Protein AF-A0A5B7DJF4-F1 (afdb_monomer_lite)

Organism: Portunus trituberculatus (NCBI:txid210409)

pLDDT: mean 70.33, std 20.06, range [25.17, 90.81]

InterPro domains:
  IPR000477 Reverse transcriptase domain [PS50878] (1-83)

Sequence (83 aa):
MELGSFNHTGTATCRPGGLLQLPSFHYFLTFLSDRSIVAAVDSHCSPKFISSGVPQGSVLSPTLFLLFINDLNRTFLPYPHLR

Structure (mmCIF, N/CA/C/O backbone):
data_AF-A0A5B7DJF4-F1
#
_entry.id   AF-A0A5B7DJF4-F1
#
loop_
_atom_site.group_PDB
_atom_site.id
_atom_site.type_symbol
_atom_site.label_atom_id
_atom_site.label_alt_id
_atom_site.label_comp_id
_atom_site.label_asym_id
_atom_site.label_entity_id
_atom_site.label_seq_id
_atom_site.pdbx_PDB_ins_code
_atom_site.Cartn_x
_atom_site.Cartn_y
_atom_site.Cartn_z
_atom_site.occupancy
_atom_site.B_iso_or_equiv
_atom_site.auth_seq_id
_atom_site.auth_comp_id
_atom_site.auth_asym_id
_atom_site.auth_atom_id
_atom_site.pdbx_PDB_model_num
ATOM 1 N N . MET A 1 1 ? 12.176 -13.742 -20.495 1.00 30.06 1 MET A N 1
ATOM 2 C CA . MET A 1 1 ? 11.460 -13.696 -19.204 1.00 30.06 1 MET A CA 1
ATOM 3 C C . MET A 1 1 ? 12.495 -14.002 -18.139 1.00 30.06 1 MET A C 1
ATOM 5 O O . MET A 1 1 ? 12.642 -15.146 -17.741 1.00 30.06 1 MET A O 1
ATOM 9 N N . GLU A 1 2 ? 13.322 -13.011 -17.814 1.00 25.17 2 GLU A N 1
ATOM 10 C CA . GLU A 1 2 ? 14.408 -13.190 -16.852 1.00 25.17 2 GLU A CA 1
ATOM 11 C C . GLU A 1 2 ? 13.927 -12.753 -15.473 1.00 25.17 2 GLU A C 1
ATOM 13 O O . GLU A 1 2 ? 13.456 -11.633 -15.276 1.00 25.17 2 GLU A O 1
ATOM 18 N N . LEU A 1 3 ? 13.991 -13.695 -14.538 1.00 32.62 3 LEU A N 1
ATOM 19 C CA . LEU A 1 3 ? 13.681 -13.507 -13.135 1.00 32.62 3 LEU A CA 1
ATOM 20 C C . LEU A 1 3 ? 14.841 -12.718 -12.515 1.00 32.62 3 LEU A C 1
ATOM 22 O O . LEU A 1 3 ? 15.848 -13.289 -12.102 1.00 32.62 3 LEU A O 1
ATOM 26 N N . GLY A 1 4 ? 14.728 -11.390 -12.523 1.00 28.78 4 GLY A N 1
ATOM 27 C CA . GLY A 1 4 ? 15.692 -10.503 -11.881 1.00 28.78 4 GLY A CA 1
ATOM 28 C C . GLY A 1 4 ? 15.759 -10.788 -10.382 1.00 28.78 4 GLY A C 1
ATOM 29 O O . GLY A 1 4 ? 14.801 -10.545 -9.651 1.00 28.78 4 GLY A O 1
ATOM 30 N N . SER A 1 5 ? 16.896 -1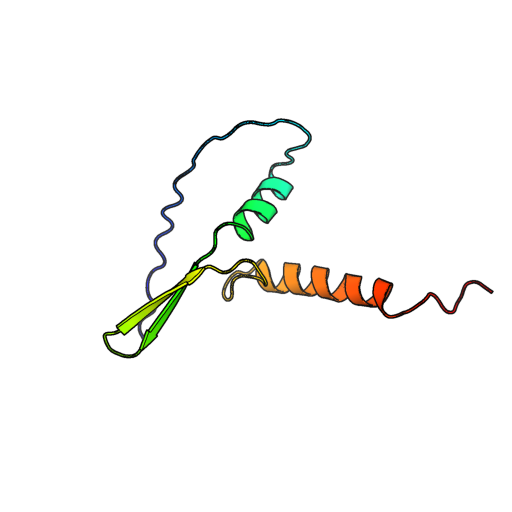1.325 -9.943 1.00 30.52 5 SER A N 1
ATOM 31 C CA . SER A 1 5 ? 17.250 -11.551 -8.543 1.00 30.52 5 SER A CA 1
ATOM 32 C C . SER A 1 5 ? 17.169 -10.235 -7.759 1.00 30.52 5 SER A C 1
ATOM 34 O O . SER A 1 5 ? 17.996 -9.341 -7.941 1.00 30.52 5 SER A O 1
ATOM 36 N N . PHE A 1 6 ? 16.159 -10.099 -6.896 1.00 32.41 6 PHE A N 1
ATOM 37 C CA . PHE A 1 6 ? 16.001 -8.948 -6.009 1.00 32.41 6 PHE A CA 1
ATOM 38 C C . PHE A 1 6 ? 16.981 -9.096 -4.839 1.00 32.41 6 PHE A C 1
ATOM 40 O O . PHE A 1 6 ? 16.703 -9.765 -3.844 1.00 32.41 6 PHE A O 1
ATOM 47 N N . ASN A 1 7 ? 18.173 -8.517 -4.988 1.00 33.72 7 ASN A N 1
ATOM 48 C CA . ASN A 1 7 ? 19.165 -8.467 -3.922 1.00 33.72 7 ASN A CA 1
ATOM 49 C C . ASN A 1 7 ? 18.619 -7.615 -2.766 1.00 33.72 7 ASN A C 1
ATOM 51 O O . ASN A 1 7 ? 18.507 -6.395 -2.868 1.00 33.72 7 ASN A O 1
ATOM 55 N N . HIS A 1 8 ? 18.279 -8.268 -1.656 1.00 42.78 8 HIS A N 1
ATOM 56 C CA . HIS A 1 8 ? 17.981 -7.621 -0.382 1.00 42.78 8 HIS A CA 1
ATOM 57 C C . HIS A 1 8 ? 19.248 -6.928 0.149 1.00 42.78 8 HIS A C 1
ATOM 59 O O . HIS A 1 8 ? 20.044 -7.530 0.866 1.00 42.78 8 HIS A O 1
ATOM 65 N N . THR A 1 9 ? 19.444 -5.649 -0.168 1.00 36.81 9 THR A N 1
ATOM 66 C CA . THR A 1 9 ? 20.385 -4.785 0.562 1.00 36.81 9 THR A CA 1
ATOM 67 C C . THR A 1 9 ? 19.581 -3.847 1.453 1.00 36.81 9 THR A C 1
ATOM 69 O O . THR A 1 9 ? 19.302 -2.705 1.105 1.00 36.81 9 THR A O 1
ATOM 72 N N . GLY A 1 10 ? 19.146 -4.363 2.604 1.00 41.62 10 GLY A N 1
ATOM 73 C CA . GLY A 1 10 ? 18.539 -3.550 3.654 1.00 41.62 10 GLY A CA 1
ATOM 74 C C . GLY A 1 10 ? 19.623 -2.791 4.411 1.00 41.62 10 GLY A C 1
ATOM 75 O O . GLY A 1 10 ? 20.281 -3.359 5.279 1.00 41.62 10 GLY A O 1
ATOM 76 N N . THR A 1 11 ? 19.830 -1.516 4.090 1.00 34.09 11 THR A N 1
ATOM 77 C CA . THR A 1 11 ? 20.634 -0.614 4.922 1.00 34.09 11 THR A CA 1
ATOM 78 C C . THR A 1 11 ? 19.798 -0.171 6.119 1.00 34.09 11 THR A C 1
ATOM 80 O O . THR A 1 11 ? 18.852 0.600 5.969 1.00 34.09 11 THR A O 1
ATOM 83 N N . ALA A 1 12 ? 20.130 -0.671 7.309 1.00 38.25 12 ALA A N 1
ATOM 84 C CA . ALA A 1 12 ? 19.521 -0.238 8.560 1.00 38.25 12 ALA A CA 1
ATOM 85 C C . ALA A 1 12 ? 20.086 1.131 8.971 1.00 38.25 12 ALA A C 1
ATOM 87 O O . ALA A 1 12 ? 21.284 1.264 9.216 1.00 38.25 12 ALA A O 1
ATOM 88 N N . THR A 1 13 ? 19.231 2.148 9.080 1.00 38.78 13 THR A N 1
ATOM 89 C CA . THR A 1 13 ? 19.586 3.431 9.701 1.00 38.78 13 THR A CA 1
ATOM 90 C C . THR A 1 13 ? 18.813 3.601 11.006 1.00 38.78 13 THR A C 1
ATOM 92 O O . THR A 1 13 ? 17.588 3.702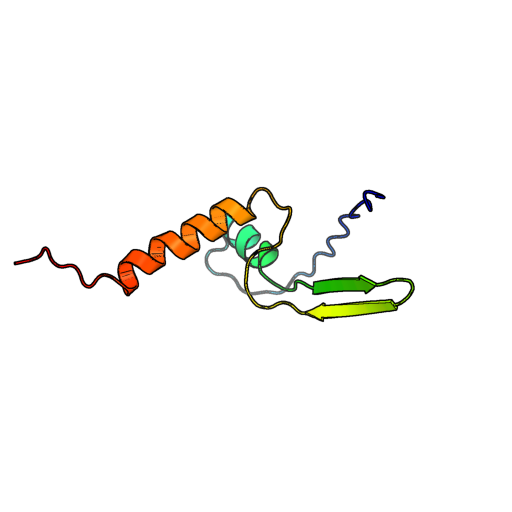 10.998 1.00 38.78 13 THR A O 1
ATOM 95 N N . CYS A 1 14 ? 19.525 3.642 12.135 1.00 44.50 14 CYS A N 1
ATOM 96 C CA . CYS A 1 14 ? 18.966 3.961 13.451 1.00 44.50 14 CYS A CA 1
ATOM 97 C C . CYS A 1 14 ? 18.498 5.421 13.511 1.00 44.50 14 CYS A C 1
ATOM 99 O O . CYS A 1 14 ? 19.328 6.310 13.309 1.00 44.50 14 CYS A O 1
ATOM 101 N N . ARG A 1 15 ? 17.237 5.685 13.895 1.00 44.66 15 ARG A N 1
ATOM 102 C CA . ARG A 1 15 ? 16.816 6.980 14.468 1.00 44.66 15 ARG A CA 1
ATOM 103 C C . ARG A 1 15 ? 15.746 6.850 15.568 1.00 44.66 15 ARG A C 1
ATOM 105 O O . ARG A 1 15 ? 15.034 5.852 15.601 1.00 44.66 15 ARG A O 1
ATOM 112 N N . PRO A 1 16 ? 15.726 7.810 16.517 1.00 53.00 16 PRO A N 1
ATOM 113 C CA . PRO A 1 16 ? 15.346 7.597 17.912 1.00 53.00 16 PRO A CA 1
ATOM 114 C C . PRO A 1 16 ? 13.889 7.978 18.201 1.00 53.00 16 PRO A C 1
ATOM 116 O O . PRO A 1 16 ? 13.371 8.937 17.637 1.00 53.00 16 PRO A O 1
ATOM 119 N N . GLY A 1 17 ? 13.264 7.280 19.149 1.00 41.84 17 GLY A N 1
ATOM 120 C CA . GLY A 1 17 ? 11.956 7.653 19.689 1.00 41.84 17 GLY A CA 1
ATOM 121 C C . GLY A 1 17 ? 11.190 6.438 20.187 1.00 41.84 17 GLY A C 1
ATOM 122 O O . GLY A 1 17 ? 10.541 5.748 19.411 1.00 41.84 17 GLY A O 1
ATOM 123 N N . GLY A 1 18 ? 11.306 6.151 21.482 1.00 56.69 18 GLY A N 1
ATOM 124 C CA . GLY A 1 18 ? 10.543 5.091 22.124 1.00 56.69 18 GLY A CA 1
ATOM 125 C C . GLY A 1 18 ? 9.078 5.475 22.282 1.00 56.69 18 GLY A C 1
ATOM 126 O O . GLY A 1 18 ? 8.785 6.599 22.665 1.00 56.69 18 GLY A O 1
ATOM 127 N N . LEU A 1 19 ? 8.189 4.522 22.009 1.00 50.91 19 LEU A N 1
ATOM 128 C CA . LEU A 1 19 ? 7.010 4.160 22.805 1.00 50.91 19 LEU A CA 1
ATOM 129 C C . LEU A 1 19 ? 6.255 3.080 22.009 1.00 50.91 19 LEU A C 1
ATOM 131 O O . LEU A 1 19 ? 5.682 3.353 20.963 1.00 50.91 19 LEU A O 1
ATOM 135 N N . LEU A 1 20 ? 6.311 1.836 22.503 1.00 51.72 20 LEU A N 1
ATOM 136 C CA . LEU A 1 20 ? 5.623 0.640 21.980 1.00 51.72 20 LEU A CA 1
ATOM 137 C C . LEU A 1 20 ? 6.065 0.143 20.589 1.00 51.72 20 LEU A C 1
ATOM 139 O O . LEU A 1 20 ? 5.255 -0.041 19.684 1.00 51.72 20 LEU A O 1
ATOM 143 N N . GLN A 1 21 ? 7.351 -0.185 20.429 1.00 56.38 21 GLN A N 1
ATOM 144 C CA . GLN A 1 21 ? 7.816 -0.901 19.239 1.00 56.38 21 GLN A CA 1
ATOM 145 C C . GLN A 1 21 ? 7.762 -2.420 19.463 1.00 56.38 21 GLN A C 1
ATOM 147 O O . GLN A 1 21 ? 8.772 -3.063 19.744 1.00 56.38 21 GLN A O 1
ATOM 152 N N . LEU A 1 22 ? 6.572 -3.015 19.356 1.00 60.31 22 LEU A N 1
ATOM 153 C CA . LEU A 1 22 ? 6.505 -4.467 19.179 1.00 60.31 22 LEU A CA 1
ATOM 154 C C . LEU A 1 22 ? 7.206 -4.807 17.848 1.00 60.31 22 LEU A C 1
ATOM 156 O O . LEU A 1 22 ? 6.944 -4.135 16.844 1.00 60.31 22 LEU A O 1
ATOM 160 N N . PRO A 1 23 ? 8.094 -5.817 17.809 1.00 69.25 23 PRO A N 1
ATOM 161 C CA . PRO A 1 23 ? 8.934 -6.099 16.640 1.00 69.25 23 PRO A CA 1
ATOM 162 C C . PRO A 1 23 ? 8.108 -6.366 15.373 1.00 69.25 23 PRO A C 1
ATOM 164 O O . PRO A 1 23 ? 8.504 -5.981 14.275 1.00 69.25 23 PRO A O 1
ATOM 167 N N . SER A 1 24 ? 6.915 -6.942 15.530 1.00 74.38 24 SER A N 1
ATOM 168 C CA . SER A 1 24 ? 5.952 -7.162 14.449 1.00 74.38 24 SER A CA 1
ATOM 169 C C . SER A 1 24 ? 5.383 -5.861 13.877 1.00 74.38 24 SER A C 1
ATOM 171 O O . SER A 1 24 ? 5.310 -5.710 12.662 1.00 74.38 24 SER A O 1
ATOM 173 N N . PHE A 1 25 ? 5.020 -4.893 14.723 1.00 77.94 25 PHE A N 1
ATOM 174 C CA . PHE A 1 25 ? 4.467 -3.613 14.272 1.00 77.94 25 PHE A CA 1
ATOM 175 C C . PHE A 1 25 ? 5.504 -2.783 13.510 1.00 77.94 25 PHE A C 1
ATOM 177 O O . PHE A 1 25 ? 5.199 -2.220 12.461 1.00 77.94 25 PHE A O 1
ATOM 184 N N . HIS A 1 26 ? 6.752 -2.773 13.987 1.00 85.31 26 HIS A N 1
ATOM 185 C CA . HIS A 1 26 ? 7.854 -2.121 13.278 1.00 85.31 26 HIS A CA 1
ATOM 186 C C . HIS A 1 26 ? 8.041 -2.684 11.870 1.00 85.31 26 HIS A C 1
ATOM 188 O O . HIS A 1 26 ? 8.193 -1.923 10.919 1.00 85.31 26 HIS A O 1
ATOM 194 N N . TYR A 1 27 ? 7.980 -4.010 11.742 1.00 85.94 27 TYR A N 1
ATOM 195 C CA . TYR A 1 27 ? 8.131 -4.686 10.462 1.00 85.94 27 TYR A CA 1
ATOM 196 C C . TYR A 1 27 ? 7.048 -4.274 9.455 1.00 85.94 27 TYR A C 1
ATOM 198 O O . TYR A 1 27 ? 7.351 -4.034 8.292 1.00 85.94 27 TYR A O 1
ATOM 206 N N . PHE A 1 28 ? 5.792 -4.120 9.885 1.00 87.19 28 PHE A N 1
ATOM 207 C CA . PHE A 1 28 ? 4.733 -3.627 8.996 1.00 87.19 28 PHE A CA 1
ATOM 208 C C . PHE A 1 28 ? 4.970 -2.184 8.542 1.00 87.19 28 PHE A C 1
ATOM 210 O O . PHE A 1 28 ? 4.750 -1.867 7.373 1.00 87.19 28 PHE A O 1
ATOM 217 N N . LEU A 1 29 ? 5.442 -1.316 9.440 1.00 86.25 29 LEU A N 1
ATOM 218 C CA . LEU A 1 29 ? 5.733 0.074 9.096 1.00 86.25 29 LEU A CA 1
ATOM 219 C C . LEU A 1 29 ? 6.877 0.173 8.090 1.00 86.25 29 LEU A C 1
ATOM 221 O O . LEU A 1 29 ? 6.739 0.877 7.091 1.00 86.25 29 LEU A O 1
ATOM 225 N N . THR A 1 30 ? 7.970 -0.558 8.300 1.00 86.12 30 THR A N 1
ATOM 226 C CA . THR A 1 30 ? 9.103 -0.561 7.364 1.00 86.12 30 THR A CA 1
ATOM 227 C C . THR A 1 30 ? 8.753 -1.242 6.044 1.00 86.12 30 THR A C 1
ATOM 229 O O . THR A 1 30 ? 9.211 -0.801 4.997 1.00 86.12 30 THR A O 1
ATOM 232 N N . PHE A 1 31 ? 7.880 -2.254 6.057 1.00 88.25 31 PHE A N 1
ATOM 233 C CA . PHE A 1 31 ? 7.379 -2.907 4.845 1.00 88.25 31 PHE A CA 1
ATOM 234 C C . PHE A 1 31 ? 6.519 -1.979 3.968 1.00 88.25 31 PHE A C 1
ATOM 236 O O . PHE A 1 31 ? 6.472 -2.148 2.748 1.00 88.25 31 PHE A O 1
ATOM 243 N N . LEU A 1 32 ? 5.828 -1.004 4.566 1.00 87.94 32 LEU A N 1
ATOM 244 C CA . LEU A 1 32 ? 4.970 -0.055 3.848 1.00 87.94 32 LEU A CA 1
ATOM 245 C C . LEU A 1 32 ? 5.645 1.299 3.557 1.00 87.94 32 LEU A C 1
ATOM 247 O O . LEU A 1 32 ? 5.196 1.994 2.638 1.00 87.94 32 LEU A O 1
ATOM 251 N N . SER A 1 33 ? 6.708 1.653 4.284 1.00 87.94 33 SER A N 1
ATOM 252 C CA . SER A 1 33 ? 7.437 2.928 4.163 1.00 87.94 33 SER A CA 1
ATOM 253 C C . SER A 1 33 ? 8.555 2.887 3.118 1.00 87.94 33 SER A C 1
ATOM 255 O O . SER A 1 33 ? 9.060 1.821 2.783 1.00 87.94 33 SER A O 1
ATOM 257 N N . ASP A 1 34 ? 8.939 4.062 2.610 1.00 84.19 34 ASP A N 1
ATOM 258 C CA . ASP A 1 34 ? 10.140 4.287 1.786 1.00 84.19 34 ASP A CA 1
ATOM 259 C C . ASP A 1 34 ? 10.308 3.356 0.574 1.00 84.19 34 ASP A C 1
ATOM 261 O O . ASP A 1 34 ? 11.399 2.891 0.241 1.00 84.19 34 ASP A O 1
ATOM 265 N N . ARG A 1 35 ? 9.202 3.096 -0.129 1.00 86.25 35 ARG A N 1
ATOM 266 C CA . ARG A 1 35 ? 9.190 2.224 -1.306 1.00 86.25 35 ARG A CA 1
ATOM 267 C C . ARG A 1 35 ? 9.383 3.009 -2.593 1.00 86.25 35 ARG A C 1
ATOM 269 O O . ARG A 1 35 ? 8.822 4.086 -2.790 1.00 86.25 35 ARG A O 1
ATOM 276 N N . SER A 1 36 ? 10.108 2.404 -3.526 1.00 85.12 36 SER A N 1
ATOM 277 C CA . SER A 1 36 ? 10.215 2.880 -4.902 1.00 85.12 36 SER A CA 1
ATOM 278 C C . SER A 1 36 ? 9.921 1.748 -5.879 1.00 85.12 36 SER A C 1
ATOM 280 O O . SER A 1 36 ? 10.202 0.581 -5.605 1.00 85.12 36 SER A O 1
ATOM 282 N N . ILE A 1 37 ? 9.315 2.095 -7.009 1.00 83.94 37 ILE A N 1
ATOM 283 C CA . ILE A 1 37 ? 9.123 1.205 -8.152 1.00 83.94 37 ILE A CA 1
ATOM 284 C C . ILE A 1 37 ? 9.902 1.758 -9.330 1.00 83.94 37 ILE A C 1
ATOM 286 O O . ILE A 1 37 ? 10.021 2.971 -9.487 1.00 83.94 37 ILE A O 1
ATOM 290 N N . VAL A 1 38 ? 10.410 0.874 -10.177 1.00 86.25 38 VAL A N 1
ATOM 291 C CA . VAL A 1 38 ? 11.049 1.260 -11.430 1.00 86.25 38 VAL A CA 1
ATOM 292 C C . VAL A 1 38 ? 10.248 0.645 -12.562 1.00 86.25 38 VAL A C 1
ATOM 294 O O . VAL A 1 38 ? 10.097 -0.573 -12.624 1.00 86.25 38 VAL A O 1
ATOM 297 N N . ALA A 1 39 ? 9.723 1.491 -13.444 1.00 83.19 39 ALA A N 1
ATOM 298 C CA . ALA A 1 39 ? 9.189 1.036 -14.719 1.00 83.19 39 ALA A CA 1
ATOM 299 C C . ALA A 1 39 ? 10.344 1.007 -15.725 1.00 83.19 39 ALA A C 1
ATOM 301 O O . ALA A 1 39 ? 10.951 2.047 -15.986 1.00 83.19 39 ALA A O 1
ATOM 302 N N . ALA A 1 40 ? 10.658 -0.179 -16.245 1.00 86.19 40 ALA A N 1
ATOM 303 C CA . ALA A 1 40 ? 11.646 -0.367 -17.298 1.00 86.19 40 ALA A CA 1
ATOM 304 C C . ALA A 1 40 ? 10.929 -0.718 -18.608 1.00 86.19 40 ALA A C 1
ATOM 306 O O . ALA A 1 40 ? 10.157 -1.678 -18.649 1.00 86.19 40 ALA A O 1
ATOM 307 N N . VAL A 1 41 ? 11.169 0.073 -19.653 1.00 88.56 41 VAL A N 1
ATOM 308 C CA . VAL A 1 41 ? 10.718 -0.194 -21.026 1.00 88.56 41 VAL A CA 1
ATOM 309 C C . VAL A 1 41 ? 11.936 -0.035 -21.928 1.00 88.56 41 VAL A C 1
ATOM 311 O O . VAL A 1 41 ? 12.569 1.021 -21.935 1.00 88.56 41 VAL A O 1
ATOM 314 N N . ASP A 1 42 ? 12.293 -1.102 -22.640 1.00 88.38 42 ASP A N 1
ATOM 315 C CA . ASP A 1 42 ? 13.533 -1.210 -23.414 1.00 88.38 42 ASP A CA 1
ATOM 316 C C . ASP A 1 42 ? 14.780 -0.870 -22.570 1.00 88.38 42 ASP A C 1
ATOM 318 O O . ASP A 1 42 ? 15.067 -1.540 -21.578 1.00 88.38 42 ASP A O 1
ATOM 322 N N . SER A 1 43 ? 15.523 0.173 -22.952 1.00 83.31 43 SER A N 1
ATOM 323 C CA . SER A 1 43 ? 16.718 0.690 -22.271 1.00 83.31 43 SER A CA 1
ATOM 324 C C . SER A 1 43 ? 16.436 1.886 -21.350 1.00 83.31 43 SER A C 1
ATOM 326 O O . SER A 1 43 ? 17.371 2.496 -20.823 1.00 83.31 43 SER A O 1
ATOM 328 N N . HIS A 1 44 ? 15.164 2.229 -21.126 1.00 80.19 44 HIS A N 1
ATOM 329 C CA . HIS A 1 44 ? 14.763 3.351 -20.282 1.00 80.19 44 HIS A CA 1
ATOM 330 C C . HIS A 1 44 ? 14.148 2.879 -18.962 1.00 80.19 44 HIS A C 1
ATOM 332 O O . HIS A 1 44 ? 13.182 2.120 -18.940 1.00 80.19 44 HIS A O 1
ATOM 338 N N . CYS A 1 45 ? 14.675 3.402 -17.852 1.00 86.62 45 CYS A N 1
ATOM 339 C CA . CYS A 1 45 ? 14.173 3.165 -16.501 1.00 86.62 45 CYS A CA 1
ATOM 340 C C . CYS A 1 45 ? 13.658 4.474 -15.893 1.00 86.62 45 CYS A C 1
ATOM 342 O O . CYS A 1 45 ? 14.387 5.465 -15.845 1.00 86.62 45 CYS A O 1
ATOM 344 N N . SER A 1 46 ? 12.426 4.469 -15.381 1.00 84.50 46 SER A N 1
ATOM 345 C CA . SER A 1 46 ? 11.844 5.599 -14.649 1.00 84.50 46 SER A CA 1
ATOM 346 C C . SER A 1 46 ? 11.525 5.184 -13.207 1.00 84.50 46 SER A C 1
ATOM 348 O O . SER A 1 46 ? 10.561 4.442 -12.985 1.00 84.50 46 SER A O 1
ATOM 350 N N . PRO A 1 47 ? 12.341 5.599 -12.218 1.00 85.31 47 PRO A N 1
ATOM 351 C CA . PRO A 1 47 ? 12.054 5.350 -10.813 1.00 85.31 47 PRO A CA 1
ATOM 352 C C . PRO A 1 47 ? 10.945 6.283 -10.313 1.00 85.31 47 PRO A C 1
ATOM 354 O O . PRO A 1 47 ? 10.939 7.482 -10.594 1.00 85.31 47 PRO A O 1
ATOM 357 N N . LYS A 1 48 ? 10.021 5.743 -9.519 1.00 85.88 48 LYS A N 1
ATOM 358 C CA . LYS A 1 48 ? 8.934 6.485 -8.880 1.00 85.88 48 LYS A CA 1
ATOM 359 C C . LYS A 1 48 ? 8.795 6.075 -7.422 1.00 85.88 48 LYS A C 1
ATOM 361 O O . LYS A 1 48 ? 8.746 4.892 -7.097 1.00 85.88 48 LYS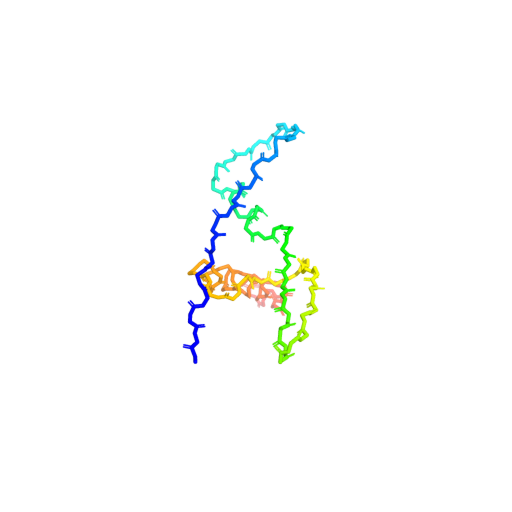 A O 1
ATOM 366 N N . PHE A 1 49 ? 8.700 7.066 -6.545 1.00 87.31 49 PHE A N 1
ATOM 367 C CA . PHE A 1 49 ? 8.416 6.843 -5.133 1.00 87.31 49 PHE A CA 1
ATOM 368 C C . PHE A 1 49 ? 6.937 6.497 -4.924 1.00 87.31 49 PHE A C 1
ATOM 370 O O . PHE A 1 49 ? 6.062 7.103 -5.552 1.00 87.31 49 PHE A O 1
ATOM 377 N N . ILE A 1 50 ? 6.658 5.534 -4.045 1.00 84.50 50 ILE A N 1
ATOM 378 C CA . ILE A 1 50 ? 5.301 5.084 -3.729 1.00 84.50 50 ILE A CA 1
ATOM 379 C C . ILE A 1 50 ? 5.035 5.286 -2.239 1.00 84.50 50 ILE A C 1
ATOM 381 O O . ILE A 1 50 ? 5.687 4.682 -1.392 1.00 84.50 50 ILE A O 1
ATOM 385 N N . SER A 1 51 ? 4.003 6.070 -1.934 1.00 85.25 51 SER A N 1
ATOM 386 C CA . SER A 1 51 ? 3.512 6.295 -0.570 1.00 85.25 51 SER A CA 1
ATOM 387 C C . SER A 1 51 ? 2.210 5.551 -0.244 1.00 85.25 51 SER A C 1
ATOM 389 O O . SER A 1 51 ? 1.718 5.654 0.875 1.00 85.25 51 SER A O 1
ATOM 391 N N . SER A 1 52 ? 1.629 4.805 -1.191 1.00 84.31 52 SER A N 1
ATOM 392 C CA . SER A 1 52 ? 0.326 4.146 -1.030 1.00 84.31 52 SER A CA 1
ATOM 393 C C . SER A 1 52 ? 0.278 2.729 -1.614 1.00 84.31 52 SER A C 1
ATOM 395 O O . SER A 1 52 ? 1.102 2.335 -2.436 1.00 84.31 52 SER A O 1
ATOM 397 N N . GLY A 1 53 ? -0.695 1.933 -1.162 1.00 85.44 53 GLY A N 1
ATOM 398 C CA . GLY A 1 53 ? -0.865 0.539 -1.586 1.00 85.44 53 GLY A CA 1
ATOM 399 C C . GLY A 1 53 ? 0.147 -0.423 -0.956 1.00 85.44 53 GLY A C 1
ATOM 400 O O . GLY A 1 53 ? 0.919 -0.053 -0.073 1.00 85.44 53 GLY A O 1
ATOM 401 N N . VAL A 1 54 ? 0.163 -1.673 -1.417 1.00 89.00 54 VAL A N 1
ATOM 402 C CA . VAL A 1 54 ? 1.020 -2.756 -0.898 1.00 89.00 54 VAL A CA 1
ATOM 403 C C . VAL A 1 54 ? 1.979 -3.265 -1.991 1.00 89.00 54 VAL A C 1
ATOM 405 O O . VAL A 1 54 ? 1.624 -3.195 -3.167 1.00 89.00 54 VAL A O 1
ATOM 408 N N . PRO A 1 55 ? 3.198 -3.745 -1.667 1.00 83.38 55 PRO A N 1
ATOM 409 C CA . PRO A 1 55 ? 4.147 -4.239 -2.675 1.00 83.38 55 PRO A CA 1
ATOM 410 C C . PRO A 1 55 ? 3.624 -5.483 -3.411 1.00 83.38 55 PRO A C 1
ATOM 412 O O . PRO A 1 55 ? 3.300 -6.483 -2.775 1.00 83.38 55 PRO A O 1
ATOM 415 N N . GLN A 1 56 ? 3.566 -5.485 -4.741 1.00 80.62 56 GLN A N 1
ATOM 416 C CA . GLN A 1 56 ? 3.177 -6.687 -5.487 1.00 80.62 56 GLN A CA 1
ATOM 417 C C . GLN A 1 56 ? 4.299 -7.741 -5.432 1.00 80.62 56 GLN A C 1
ATOM 419 O O . GLN A 1 56 ? 5.469 -7.405 -5.573 1.00 80.62 56 GLN A O 1
ATOM 424 N N . GLY A 1 57 ? 3.947 -9.013 -5.213 1.00 79.12 57 GLY A N 1
ATOM 425 C CA . GLY A 1 57 ? 4.913 -10.124 -5.152 1.00 79.12 57 GLY A CA 1
ATOM 426 C C . GLY A 1 57 ? 5.360 -10.535 -3.744 1.00 79.12 57 GLY A C 1
ATOM 427 O O . GLY A 1 57 ? 6.091 -11.509 -3.605 1.00 79.12 57 GLY A O 1
ATOM 428 N N . SER A 1 58 ? 4.889 -9.855 -2.694 1.00 84.88 58 SER A N 1
ATOM 429 C CA . SER A 1 58 ? 5.072 -10.301 -1.306 1.00 84.88 58 SER A CA 1
ATOM 430 C C . SER A 1 58 ? 3.897 -11.156 -0.834 1.00 84.88 58 SER A C 1
ATOM 432 O O . SER A 1 58 ? 2.741 -10.795 -1.053 1.00 84.88 58 SER A O 1
ATOM 434 N N . VAL A 1 59 ? 4.185 -12.238 -0.106 1.00 87.69 59 VAL A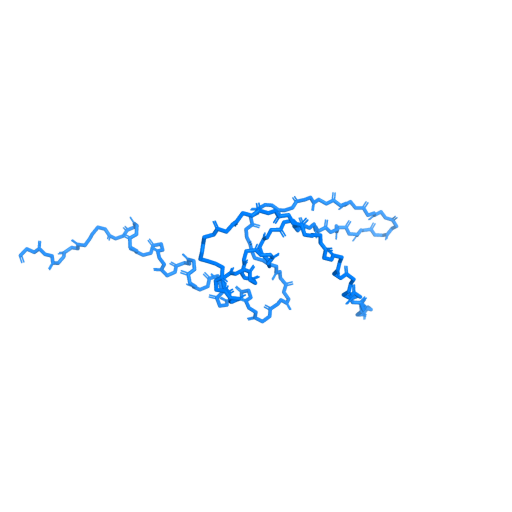 N 1
ATOM 435 C CA . VAL A 1 59 ? 3.175 -13.091 0.554 1.00 87.69 59 VAL A CA 1
ATOM 436 C C . VAL A 1 59 ? 2.349 -12.304 1.581 1.00 87.69 59 VAL A C 1
ATOM 438 O O . VAL A 1 59 ? 1.185 -12.617 1.812 1.00 87.69 59 VAL A O 1
ATOM 441 N N . LEU A 1 60 ? 2.917 -11.246 2.170 1.00 87.62 60 LEU A N 1
ATOM 442 C CA . LEU A 1 60 ? 2.227 -10.408 3.156 1.00 87.62 60 LEU A CA 1
ATOM 443 C C . LEU A 1 60 ? 1.256 -9.402 2.532 1.00 87.62 60 LEU A C 1
ATOM 445 O O . LEU A 1 60 ? 0.329 -8.951 3.203 1.00 87.62 60 LEU A O 1
ATOM 449 N N . SER A 1 61 ? 1.439 -9.051 1.259 1.00 88.50 61 SER A N 1
ATOM 450 C CA . SER A 1 61 ? 0.6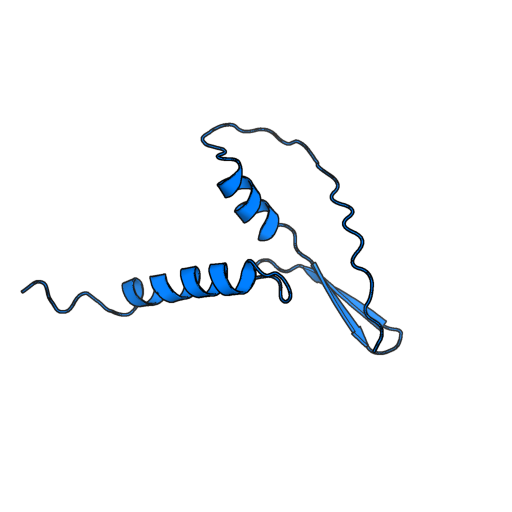23 -8.026 0.604 1.00 88.50 61 SER A CA 1
ATOM 451 C C . SER A 1 61 ? -0.847 -8.412 0.440 1.00 88.50 61 SER A C 1
ATOM 453 O O . SER A 1 61 ? -1.686 -7.581 0.784 1.00 88.50 61 SER A O 1
ATOM 455 N N . PRO A 1 62 ? -1.205 -9.634 -0.011 1.00 90.81 62 PRO A N 1
ATOM 456 C CA . PRO A 1 62 ? -2.600 -10.070 -0.048 1.00 90.81 62 PRO A CA 1
ATOM 457 C C . PRO A 1 62 ? -3.274 -10.009 1.325 1.00 90.81 62 PRO A C 1
ATOM 459 O O . PRO A 1 62 ? -4.395 -9.524 1.435 1.00 90.81 62 PRO A O 1
ATOM 462 N N . THR A 1 63 ? -2.577 -10.424 2.385 1.00 89.62 63 THR A N 1
ATOM 463 C CA . THR A 1 63 ? -3.102 -10.387 3.757 1.00 89.62 63 THR A CA 1
ATOM 464 C C . THR A 1 63 ? -3.344 -8.956 4.236 1.00 89.62 63 THR A C 1
ATOM 466 O O . THR A 1 63 ? -4.407 -8.662 4.780 1.00 89.62 63 THR A O 1
ATOM 469 N N . LEU A 1 64 ? -2.395 -8.044 3.997 1.00 88.00 64 LEU A N 1
ATOM 470 C CA . LEU A 1 64 ? -2.541 -6.626 4.343 1.00 88.00 64 LEU A CA 1
ATOM 471 C C . LEU A 1 64 ? -3.646 -5.943 3.528 1.00 88.00 64 LEU A C 1
ATOM 473 O O . LEU A 1 64 ? -4.383 -5.120 4.066 1.00 88.00 64 LEU A O 1
ATOM 477 N N . PHE A 1 65 ? -3.796 -6.307 2.254 1.00 88.69 65 PHE A N 1
ATOM 478 C CA . PHE A 1 65 ? -4.888 -5.823 1.414 1.00 88.69 65 PHE A CA 1
ATOM 479 C C . PHE A 1 65 ? -6.252 -6.295 1.931 1.00 88.69 65 PHE A C 1
ATOM 481 O O . PHE A 1 65 ? -7.164 -5.480 2.050 1.00 88.69 65 PHE A O 1
ATOM 488 N N . LEU A 1 66 ? -6.380 -7.578 2.291 1.00 88.94 66 LEU A N 1
ATOM 489 C CA . LEU A 1 66 ? -7.605 -8.133 2.875 1.00 88.94 66 LEU A CA 1
ATOM 490 C C . LEU A 1 66 ? -7.974 -7.444 4.192 1.00 88.94 66 LEU A C 1
ATOM 492 O O . LEU A 1 66 ? -9.136 -7.100 4.389 1.00 88.94 66 LEU A O 1
ATOM 496 N N . LEU A 1 67 ? -6.995 -7.196 5.066 1.00 86.75 67 LEU A N 1
ATOM 497 C CA . LEU A 1 67 ? -7.217 -6.451 6.306 1.00 86.75 67 LEU A CA 1
ATOM 498 C C . LEU A 1 67 ? -7.713 -5.026 6.019 1.00 86.75 67 LEU A C 1
ATOM 500 O O . LEU A 1 67 ? -8.708 -4.596 6.597 1.00 86.75 67 LEU A O 1
ATOM 504 N N . PHE A 1 68 ? -7.069 -4.331 5.076 1.00 85.88 68 PHE A N 1
ATOM 505 C CA . PHE A 1 68 ? -7.443 -2.974 4.679 1.00 85.88 68 PHE A CA 1
ATOM 506 C C . PHE A 1 68 ? -8.884 -2.891 4.156 1.00 85.88 68 PHE A C 1
ATOM 508 O O . PHE A 1 68 ? -9.642 -2.028 4.594 1.00 85.88 68 PHE A O 1
ATOM 515 N N . ILE A 1 69 ? -9.290 -3.790 3.251 1.00 87.69 69 ILE A N 1
ATOM 516 C CA . ILE A 1 69 ? -10.655 -3.770 2.702 1.00 87.69 69 ILE A CA 1
ATOM 517 C C . ILE A 1 69 ? -11.708 -4.243 3.706 1.00 87.69 69 ILE A C 1
ATOM 519 O O . ILE A 1 69 ? -12.855 -3.808 3.640 1.00 87.69 69 ILE A O 1
ATOM 523 N N . ASN A 1 70 ? -11.340 -5.122 4.638 1.00 85.06 70 ASN A N 1
ATOM 524 C CA . ASN A 1 70 ? -12.267 -5.631 5.642 1.00 85.06 70 ASN A CA 1
ATOM 525 C C . ASN A 1 70 ? -12.768 -4.511 6.569 1.00 85.06 70 ASN A C 1
ATOM 527 O O . ASN A 1 70 ? -13.937 -4.507 6.956 1.00 85.06 70 ASN A O 1
ATOM 531 N N . ASP A 1 71 ? -11.921 -3.522 6.856 1.00 76.56 71 ASP A N 1
ATOM 532 C CA . ASP A 1 71 ? -12.307 -2.349 7.642 1.00 76.56 71 ASP A CA 1
ATOM 533 C C . ASP A 1 71 ? -13.170 -1.350 6.854 1.00 76.56 71 ASP A C 1
ATOM 535 O O . ASP A 1 71 ? -13.980 -0.644 7.458 1.00 76.56 71 ASP A O 1
ATOM 539 N N . LEU A 1 72 ? -13.107 -1.345 5.513 1.00 75.19 72 LEU A N 1
ATOM 540 C CA . LEU A 1 72 ? -13.978 -0.500 4.682 1.00 75.19 72 LEU A CA 1
ATOM 541 C C . LEU A 1 72 ? -15.461 -0.810 4.927 1.00 75.19 72 LEU A C 1
ATOM 543 O O . LEU A 1 72 ? -16.284 0.105 4.958 1.00 75.19 72 LEU A O 1
ATOM 547 N N . ASN A 1 73 ? -15.809 -2.074 5.190 1.00 66.88 73 ASN A N 1
ATOM 548 C CA . ASN A 1 73 ? -17.186 -2.466 5.502 1.00 66.88 73 ASN A CA 1
ATOM 549 C C . ASN A 1 73 ? -17.734 -1.746 6.744 1.00 66.88 73 ASN A C 1
ATOM 551 O O . ASN A 1 73 ? -18.925 -1.448 6.791 1.00 66.88 73 ASN A O 1
ATOM 555 N N . ARG A 1 74 ? -16.885 -1.415 7.728 1.00 65.06 74 ARG A N 1
ATOM 556 C CA . ARG A 1 74 ? -17.304 -0.658 8.923 1.00 65.06 74 ARG A CA 1
ATOM 557 C C . ARG A 1 74 ? -17.554 0.816 8.624 1.00 65.06 74 ARG A C 1
ATOM 559 O O . ARG A 1 74 ? -18.344 1.447 9.318 1.00 65.06 74 ARG A O 1
ATOM 566 N N . THR A 1 75 ? -16.870 1.369 7.628 1.00 65.62 75 THR A N 1
ATOM 567 C CA . THR A 1 75 ? -17.029 2.772 7.227 1.00 65.62 75 THR A CA 1
ATOM 568 C C . THR A 1 75 ? -18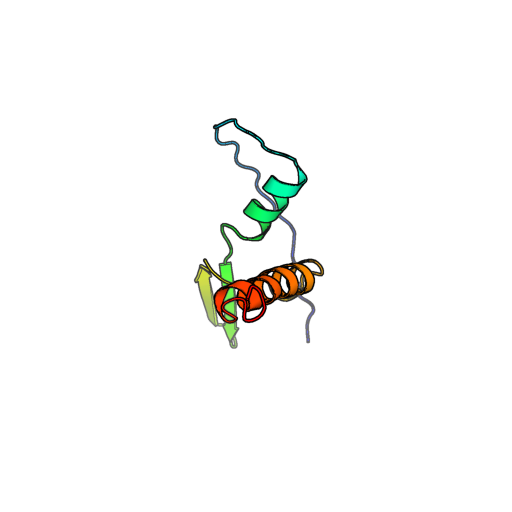.221 2.959 6.289 1.00 65.62 75 THR A C 1
ATOM 570 O O . THR A 1 75 ? -18.919 3.964 6.393 1.00 65.62 75 THR A O 1
ATOM 573 N N . PHE A 1 76 ? -18.477 1.998 5.394 1.00 66.19 76 PHE A N 1
ATOM 574 C CA . PHE A 1 76 ? -19.538 2.097 4.385 1.00 66.19 76 PHE A CA 1
ATOM 575 C C . PHE A 1 76 ? -20.892 1.524 4.823 1.00 66.19 76 PHE A C 1
ATOM 577 O O . PHE A 1 76 ? -21.908 1.897 4.238 1.00 66.19 76 PHE A O 1
ATOM 584 N N . LEU A 1 77 ? -20.944 0.664 5.847 1.00 67.12 77 LEU A N 1
ATOM 585 C CA . LEU A 1 77 ? -22.202 0.191 6.429 1.00 67.12 77 LEU A CA 1
ATOM 586 C C . LEU A 1 77 ? -22.445 0.879 7.782 1.00 67.12 77 LEU A C 1
ATOM 588 O O . LEU A 1 77 ? -21.915 0.420 8.797 1.00 67.12 77 LEU A O 1
ATOM 592 N N . PRO A 1 78 ? -23.252 1.957 7.851 1.00 63.59 78 PRO A N 1
ATOM 593 C CA . PRO A 1 78 ? -23.778 2.410 9.133 1.00 63.59 78 PRO A CA 1
ATOM 594 C C . PRO A 1 78 ? -24.590 1.255 9.728 1.00 63.59 78 PRO A C 1
ATOM 596 O O . PRO A 1 78 ? -25.543 0.807 9.098 1.00 63.59 78 PRO A O 1
ATOM 599 N N . TYR A 1 79 ? -24.178 0.733 10.890 1.00 60.56 79 TYR A N 1
ATOM 600 C CA . TYR A 1 79 ? -24.798 -0.418 11.559 1.00 60.56 79 TYR A CA 1
ATOM 601 C C . TYR A 1 79 ? -26.340 -0.360 11.497 1.00 60.56 79 TYR A C 1
ATOM 603 O O . TYR A 1 79 ? -26.936 0.427 12.234 1.00 60.56 79 TYR A O 1
ATOM 611 N N . PRO A 1 80 ? -27.021 -1.197 10.690 1.00 61.88 80 PRO A N 1
ATOM 612 C CA . PRO A 1 80 ? -28.477 -1.134 10.576 1.00 61.88 80 PRO A CA 1
ATOM 613 C C . PRO A 1 80 ? -29.213 -1.894 11.692 1.00 61.88 80 PRO A C 1
ATOM 615 O O . PRO A 1 80 ? -30.426 -2.070 11.602 1.00 61.88 80 PRO A O 1
ATOM 618 N N . HIS A 1 81 ? -28.514 -2.402 12.717 1.00 65.06 81 HIS A N 1
ATOM 619 C CA . HIS A 1 81 ? -29.066 -3.431 13.615 1.00 65.06 81 HIS A CA 1
ATOM 620 C C . HIS A 1 81 ? -28.935 -3.142 15.119 1.00 65.06 81 HIS A C 1
ATOM 622 O O . HIS A 1 81 ? -29.081 -4.055 15.923 1.00 65.06 81 HIS A O 1
ATOM 628 N N . LEU A 1 82 ? -28.716 -1.889 15.521 1.00 56.59 82 LEU A N 1
ATOM 629 C CA . LEU A 1 82 ? -29.107 -1.442 16.863 1.00 56.59 82 LEU A CA 1
ATOM 630 C C . LEU A 1 82 ? -30.373 -0.590 16.742 1.00 56.59 82 LEU A C 1
ATOM 632 O O . LEU A 1 82 ? -30.312 0.636 16.644 1.00 56.59 82 LEU A O 1
ATOM 636 N N . ARG A 1 83 ? -31.518 -1.270 16.708 1.00 47.66 83 ARG A N 1
ATOM 637 C CA . ARG A 1 83 ? -32.826 -0.725 17.065 1.00 47.66 83 ARG A CA 1
ATOM 638 C C . ARG A 1 83 ? -33.554 -1.768 17.901 1.00 47.66 83 ARG A C 1
ATOM 640 O O . ARG A 1 83 ? -33.406 -2.962 17.560 1.00 47.66 83 ARG A O 1
#

Radius of gyration: 18.25 Å; chains: 1; bounding box: 54×21×46 Å

Foldseek 3Di:
DDDPDPDPPDDDDDDDDDDDCDVVVVVVPVQQPFDWDWDDDPPDIDIDTDNDAGDPPDPCRVVVVCVVVVCVCVVPDPPPPPD

Secondary structure (DSSP, 8-state):
------------------S---HHHHHHHHHHSSEEEEEEETTEEEEEEE-SS--TT-THHHHHHHHHHHHHHHHHS--TT--